Protein AF-A0A366E401-F1 (afdb_monomer_lite)

Radius of gyration: 17.07 Å; chains: 1; bounding box: 44×37×47 Å

pLDDT: mean 92.52, std 5.47, range [57.66, 98.0]

Foldseek 3Di:
DFWKKKWKDLQFFIDIDIHAAPDKDKFKEECDPPGPHHDVPAPDMWIWIDNRDWIATVNHTADAKDWDQGPVRTIMMMGIGTPPDDDDDDCPVPQKFWEACDPVGRHHDNPFFWIWMFGDDPFFTKIATPTAWKDKQRGTDDGIDTDGPPIDMDTHD

Organism: NCBI:txid200904

InterPro domains:
  IPR022206 Firmicutes EssC, N-terminal [PF12538] (7-110)

Sequence (157 aa):
MTNKTIIVTDGEHLHKTELPAESIKNFTIGSRLKDHITFPTLEQSFSVAWDGSDCYIENELLKKELHISLSDGKEIIFYLCDSDISYVLDTANKSSVIISPYHYDDIEIEKIDAVVFLLRESNGFSLEVHNGKVFLNASSIKKSGFVKEGDQLFLMG

Secondary structure (DSSP, 8-state):
---EEEEEE-SSBEEEEEE-TTS-EEEEEESSTTSSEE-TT-SS-EEEEE-SS-EEETTEEESSEEEEE-TTS-EEEEEEEESS-------TT-SEEEEES-TTSSEE-TT---EEEEEEETTEEEEEEEES-EEETTEEESSEEEE-TT--EEE--

Structure (mmCIF, N/CA/C/O backbone):
data_AF-A0A366E401-F1
#
_entry.id   AF-A0A366E401-F1
#
loop_
_atom_site.group_PDB
_atom_site.id
_atom_site.type_symbol
_atom_site.label_atom_id
_atom_site.label_alt_id
_atom_site.label_comp_id
_atom_site.label_asym_id
_atom_site.label_entity_id
_atom_site.label_seq_id
_atom_site.pdbx_PDB_ins_code
_atom_site.Cartn_x
_atom_site.Cartn_y
_atom_site.Cartn_z
_atom_site.occupancy
_atom_site.B_iso_or_equiv
_atom_site.auth_seq_id
_atom_site.auth_comp_id
_atom_site.auth_asym_id
_atom_site.auth_atom_id
_atom_site.pdbx_PDB_model_num
ATOM 1 N N . MET A 1 1 ? -8.983 -20.796 0.313 1.00 57.66 1 MET A N 1
ATOM 2 C CA . MET A 1 1 ? -9.399 -19.479 0.827 1.00 57.66 1 MET A CA 1
ATOM 3 C C . MET A 1 1 ? -8.154 -18.787 1.315 1.00 57.66 1 MET A C 1
ATOM 5 O O . MET A 1 1 ? -7.285 -19.459 1.863 1.00 57.66 1 MET A O 1
ATOM 9 N N . THR A 1 2 ? -8.034 -17.501 1.032 1.00 66.69 2 THR A N 1
ATOM 10 C CA . THR A 1 2 ? -6.746 -16.812 1.075 1.00 66.69 2 THR A CA 1
ATOM 11 C C . THR A 1 2 ? -6.799 -15.717 2.115 1.00 66.69 2 THR A C 1
ATOM 13 O O . THR A 1 2 ? -7.816 -15.041 2.264 1.00 66.69 2 THR A O 1
ATOM 16 N N . ASN A 1 3 ? -5.703 -15.563 2.852 1.00 85.56 3 ASN A N 1
ATOM 17 C CA . ASN A 1 3 ? -5.522 -14.434 3.749 1.00 85.56 3 ASN A CA 1
ATOM 18 C C . ASN A 1 3 ? -5.718 -13.136 2.961 1.00 85.56 3 ASN A C 1
ATOM 20 O O . ASN A 1 3 ? -5.214 -13.000 1.842 1.00 85.56 3 ASN A O 1
ATOM 24 N N . LYS A 1 4 ? -6.435 -12.184 3.550 1.00 91.44 4 LYS A N 1
ATOM 25 C CA . LYS A 1 4 ? -6.513 -10.817 3.034 1.00 91.44 4 LYS A CA 1
ATOM 26 C C . LYS A 1 4 ? -5.508 -9.951 3.779 1.00 91.44 4 LYS A C 1
ATOM 28 O O . LYS A 1 4 ? -5.038 -10.310 4.855 1.00 91.44 4 LYS A O 1
ATOM 33 N N . THR A 1 5 ? -5.177 -8.796 3.230 1.00 93.25 5 THR A N 1
ATOM 34 C CA . THR A 1 5 ? -4.406 -7.774 3.943 1.00 93.25 5 THR A CA 1
ATOM 35 C C . THR A 1 5 ? -5.266 -6.537 4.076 1.00 93.25 5 THR A C 1
ATOM 37 O O . THR A 1 5 ? -5.830 -6.077 3.088 1.00 93.25 5 THR A O 1
ATOM 40 N N . ILE A 1 6 ? -5.350 -5.983 5.282 1.00 94.75 6 ILE A N 1
ATOM 41 C CA . ILE A 1 6 ? -5.874 -4.633 5.460 1.00 94.75 6 ILE A CA 1
ATOM 42 C C . ILE A 1 6 ? -4.714 -3.652 5.503 1.00 94.75 6 ILE A C 1
ATOM 44 O O . ILE A 1 6 ? -3.730 -3.854 6.222 1.00 94.75 6 ILE A O 1
ATOM 48 N N . ILE A 1 7 ? -4.842 -2.600 4.708 1.00 95.00 7 ILE A N 1
ATOM 49 C CA . ILE A 1 7 ? -3.934 -1.464 4.668 1.00 95.00 7 ILE A CA 1
ATOM 50 C C . ILE A 1 7 ? -4.703 -0.253 5.182 1.00 95.00 7 ILE A C 1
ATOM 52 O O . ILE A 1 7 ? -5.856 -0.048 4.818 1.00 95.00 7 ILE A O 1
ATOM 56 N N . VAL A 1 8 ? -4.074 0.547 6.033 1.00 95.62 8 VAL A N 1
ATOM 57 C CA . VAL A 1 8 ? -4.643 1.790 6.553 1.00 95.62 8 VAL A CA 1
ATOM 58 C C . VAL A 1 8 ? -3.628 2.915 6.408 1.00 95.62 8 VAL A C 1
ATOM 60 O O . VAL A 1 8 ? -2.442 2.718 6.676 1.00 95.62 8 VAL A O 1
ATOM 63 N N . THR A 1 9 ? -4.076 4.090 5.978 1.00 94.19 9 THR A N 1
ATOM 64 C CA . THR A 1 9 ? -3.221 5.271 5.825 1.00 94.19 9 THR A CA 1
ATOM 65 C C . THR A 1 9 ? -3.934 6.548 6.253 1.00 94.19 9 THR A C 1
ATOM 67 O O . THR A 1 9 ? -5.106 6.742 5.945 1.00 94.19 9 THR A O 1
ATOM 70 N N . ASP A 1 10 ? -3.208 7.431 6.942 1.00 91.81 10 ASP A N 1
ATOM 71 C CA . ASP A 1 10 ? -3.604 8.821 7.237 1.00 91.81 10 ASP A CA 1
ATOM 72 C C . ASP A 1 10 ? -3.112 9.803 6.153 1.00 91.81 10 ASP A C 1
ATOM 74 O O . ASP A 1 10 ? -3.197 11.025 6.281 1.00 91.81 10 ASP A O 1
ATOM 78 N N . GLY A 1 11 ? -2.520 9.257 5.091 1.00 88.94 11 GLY A N 1
ATOM 79 C CA . GLY A 1 11 ? -1.923 9.992 4.001 1.00 88.94 11 GLY A CA 1
ATOM 80 C C . GLY A 1 11 ? -0.452 10.388 4.173 1.00 88.94 11 GLY A C 1
ATOM 81 O O . GLY A 1 11 ? 0.151 10.825 3.196 1.00 88.94 11 GLY A O 1
ATOM 82 N N . GLU A 1 12 ? 0.162 10.220 5.331 1.00 88.44 12 GLU A N 1
ATOM 83 C CA . GLU A 1 12 ? 1.612 10.414 5.503 1.00 88.44 12 GLU A CA 1
ATOM 84 C C . GLU A 1 12 ? 2.292 9.098 5.902 1.00 88.44 12 GLU A C 1
ATOM 86 O O . GLU A 1 12 ? 3.399 8.792 5.451 1.00 88.44 12 GLU A O 1
ATOM 91 N N . HIS A 1 13 ? 1.573 8.266 6.649 1.00 90.88 13 HIS A N 1
ATOM 92 C CA . HIS A 1 13 ? 1.981 6.953 7.112 1.00 90.88 13 HIS A CA 1
ATOM 93 C C . HIS A 1 13 ? 1.025 5.891 6.590 1.00 90.88 13 HIS A C 1
ATOM 95 O O . HIS A 1 13 ? -0.164 6.133 6.361 1.00 90.88 13 HIS A O 1
ATOM 101 N N . LEU A 1 14 ? 1.551 4.688 6.424 1.00 94.12 14 LEU A N 1
ATOM 102 C CA . LEU A 1 14 ? 0.788 3.513 6.053 1.00 94.12 14 LEU A CA 1
ATOM 103 C C . LEU A 1 14 ? 1.089 2.405 7.058 1.00 94.12 14 LEU A C 1
ATOM 105 O O . LEU A 1 14 ? 2.220 2.225 7.500 1.00 94.12 14 LEU A O 1
ATOM 109 N N . HIS A 1 15 ? 0.072 1.639 7.418 1.00 94.75 15 HIS A N 1
ATOM 110 C CA . HIS A 1 15 ? 0.228 0.400 8.161 1.00 94.75 15 HIS A CA 1
ATOM 111 C C . HIS A 1 15 ? -0.496 -0.711 7.423 1.00 94.75 15 HIS A C 1
ATOM 113 O O . HIS A 1 15 ? -1.503 -0.479 6.757 1.00 94.75 15 HIS A O 1
ATOM 119 N N . LYS A 1 16 ? 0.009 -1.934 7.563 1.00 93.25 16 LYS A N 1
ATOM 120 C CA . LYS A 1 16 ? -0.654 -3.122 7.041 1.00 93.25 16 LYS A CA 1
ATOM 121 C C . LYS A 1 16 ? -0.691 -4.227 8.077 1.00 93.25 16 LYS A C 1
ATOM 123 O O . LYS A 1 16 ? 0.222 -4.355 8.893 1.00 93.25 16 LYS A O 1
ATOM 128 N N . THR A 1 17 ? -1.728 -5.048 8.024 1.00 92.81 17 THR A N 1
ATOM 129 C CA . THR A 1 17 ? -1.802 -6.271 8.816 1.00 92.81 17 THR A CA 1
ATOM 130 C C . THR A 1 17 ? -2.567 -7.350 8.064 1.00 92.81 17 THR A C 1
ATOM 132 O O . THR A 1 17 ? -3.497 -7.067 7.311 1.00 92.81 17 THR A O 1
ATOM 135 N N . GLU A 1 18 ? -2.162 -8.599 8.261 1.00 92.62 18 GLU A N 1
ATOM 136 C CA . GLU A 1 18 ? -2.825 -9.746 7.648 1.00 92.62 18 GLU A CA 1
ATOM 137 C C . GLU A 1 18 ? -4.138 -10.061 8.368 1.00 92.62 18 GLU A C 1
ATOM 139 O O . GLU A 1 18 ? -4.228 -10.005 9.600 1.00 92.62 18 GLU A O 1
ATOM 144 N N . LEU A 1 19 ? -5.151 -10.411 7.590 1.00 93.06 19 LEU A N 1
ATOM 145 C CA . LEU A 1 19 ? -6.444 -10.905 8.027 1.00 93.06 19 LEU A CA 1
ATOM 146 C C . LEU A 1 19 ? -6.514 -12.396 7.672 1.00 93.06 19 LEU A C 1
ATOM 148 O O . LEU A 1 19 ? -6.649 -12.746 6.495 1.00 93.06 19 LEU A O 1
ATOM 152 N N . PRO A 1 20 ? -6.344 -13.280 8.666 1.00 90.62 20 PRO A N 1
ATOM 153 C CA . PRO A 1 20 ? -6.296 -14.713 8.425 1.00 90.62 20 PRO A CA 1
ATOM 154 C C . PRO A 1 20 ? -7.668 -15.233 7.991 1.00 90.62 20 PRO A C 1
ATOM 156 O O . PRO A 1 20 ? -8.679 -14.938 8.628 1.00 90.62 20 PRO A O 1
ATOM 159 N N . ALA A 1 21 ? -7.713 -16.029 6.923 1.00 88.50 21 ALA A N 1
ATOM 160 C CA . ALA A 1 21 ? -8.958 -16.670 6.504 1.00 88.50 21 ALA A CA 1
ATOM 161 C C . ALA A 1 21 ? -9.511 -17.573 7.624 1.00 88.50 21 ALA A C 1
ATOM 163 O O . ALA A 1 21 ? -8.744 -18.150 8.398 1.00 88.50 21 ALA A O 1
ATOM 164 N N . GLU A 1 22 ? -10.840 -17.682 7.713 1.00 86.81 22 GLU A N 1
ATOM 165 C CA . GLU A 1 22 ? -11.541 -18.616 8.618 1.00 86.81 22 GLU A CA 1
ATOM 166 C C . GLU A 1 22 ? -11.257 -18.420 10.120 1.00 86.81 22 GLU A C 1
ATOM 168 O O . GLU A 1 22 ? -11.582 -19.276 10.943 1.00 86.81 22 GLU A O 1
ATOM 173 N N . SER A 1 23 ? -10.671 -17.288 10.512 1.00 90.62 23 SER A N 1
ATOM 174 C CA . SER A 1 23 ? -10.460 -16.961 11.918 1.00 90.62 23 SER A CA 1
ATOM 175 C C . SER A 1 23 ? -10.817 -15.518 12.215 1.00 90.62 23 SER A C 1
ATOM 177 O O . SER A 1 23 ? -10.590 -14.610 11.419 1.00 90.62 23 SER A O 1
ATOM 179 N N . ILE A 1 24 ? -11.396 -15.324 13.396 1.00 94.69 24 ILE A N 1
ATOM 180 C CA . ILE A 1 24 ? -11.828 -14.014 13.860 1.00 94.69 24 ILE A CA 1
ATOM 181 C C . ILE A 1 24 ? -10.600 -13.223 14.302 1.00 94.69 24 ILE A C 1
ATOM 183 O O . ILE A 1 24 ? -9.767 -13.720 15.066 1.00 94.69 24 ILE A O 1
ATOM 187 N N . LYS A 1 25 ? -10.518 -11.964 13.875 1.00 95.00 25 LYS A N 1
ATOM 188 C CA . LYS A 1 25 ? -9.491 -11.027 14.325 1.00 95.00 25 LYS A CA 1
ATOM 189 C C . LYS A 1 25 ? -10.121 -9.670 14.601 1.00 95.00 25 LYS A C 1
ATOM 191 O O . LYS A 1 25 ? -10.596 -9.001 13.695 1.00 95.00 25 LYS A O 1
ATOM 196 N N . ASN A 1 26 ? -10.055 -9.239 15.855 1.00 96.00 26 ASN A N 1
ATOM 197 C CA . ASN A 1 26 ? -10.499 -7.911 16.260 1.00 96.00 26 ASN A CA 1
ATOM 198 C C . ASN A 1 26 ? -9.297 -7.108 16.729 1.00 96.00 26 ASN A C 1
ATOM 200 O O . ASN A 1 26 ? -8.454 -7.629 17.463 1.00 96.00 26 ASN A O 1
ATOM 204 N N . PHE A 1 27 ? -9.207 -5.855 16.311 1.00 96.19 27 PHE A N 1
ATOM 205 C CA . PHE A 1 27 ? -8.109 -4.984 16.698 1.00 96.19 27 PHE A CA 1
ATOM 206 C C . PHE A 1 27 ? -8.522 -3.516 16.654 1.00 96.19 27 PHE A C 1
ATOM 208 O O . PHE A 1 27 ? -9.581 -3.160 16.145 1.00 96.19 27 PHE A O 1
ATOM 215 N N . THR A 1 28 ? -7.679 -2.665 17.231 1.00 96.94 28 THR A N 1
ATOM 216 C CA . THR A 1 28 ? -7.924 -1.225 17.327 1.00 96.94 28 THR A CA 1
ATOM 217 C C . THR A 1 28 ? -6.847 -0.439 16.605 1.00 96.94 28 THR A C 1
ATOM 219 O O . THR A 1 28 ? -5.670 -0.813 16.616 1.00 96.94 28 THR A O 1
ATOM 222 N N . ILE A 1 29 ? -7.264 0.666 16.000 1.00 96.12 29 ILE A N 1
ATOM 223 C CA . ILE A 1 29 ? -6.400 1.647 15.355 1.00 96.12 29 ILE A CA 1
ATOM 224 C C . ILE A 1 29 ? -6.621 2.968 16.082 1.00 96.12 29 ILE A C 1
ATOM 226 O O . ILE A 1 29 ? -7.759 3.403 16.223 1.00 96.12 29 ILE A O 1
ATOM 230 N N . GLY A 1 30 ? -5.567 3.596 16.587 1.00 95.00 30 GLY A N 1
ATOM 231 C CA . GLY A 1 30 ? -5.703 4.790 17.422 1.00 95.00 30 GLY A CA 1
ATOM 232 C C . GLY A 1 30 ? -4.372 5.483 17.671 1.00 95.00 30 GLY A C 1
ATOM 233 O O . GLY A 1 30 ? -3.356 5.119 17.091 1.00 95.00 30 GLY A O 1
ATOM 234 N N . SER A 1 31 ? -4.358 6.484 18.546 1.00 93.62 31 SER A N 1
ATOM 235 C CA . SER A 1 31 ? -3.131 7.195 18.938 1.00 93.62 31 SER A CA 1
ATOM 236 C C . SER A 1 31 ? -2.437 6.615 20.165 1.00 93.62 31 SER A C 1
ATOM 238 O O . SER A 1 31 ? -1.358 7.078 20.542 1.00 93.62 31 SER A O 1
ATOM 240 N N . ARG A 1 32 ? -3.017 5.606 20.826 1.00 93.00 32 ARG A N 1
ATOM 241 C CA . ARG A 1 32 ? -2.458 5.062 22.066 1.00 93.00 32 ARG A CA 1
ATOM 242 C C . ARG A 1 32 ? -1.530 3.899 21.748 1.00 93.00 32 ARG A C 1
ATOM 244 O O . ARG A 1 32 ? -1.827 3.059 20.913 1.00 93.00 32 ARG A O 1
ATOM 251 N N . LEU A 1 33 ? -0.456 3.768 22.524 1.00 88.06 33 LEU A N 1
ATOM 252 C CA . LEU A 1 33 ? 0.481 2.637 22.408 1.00 88.06 33 LEU A CA 1
ATOM 253 C C . LEU A 1 33 ? -0.153 1.266 22.698 1.00 88.06 33 LEU A C 1
ATOM 255 O O . LEU A 1 33 ? 0.439 0.241 22.386 1.00 88.06 33 LEU A O 1
ATOM 259 N N . LYS A 1 34 ? -1.328 1.240 23.340 1.00 92.06 34 LYS A N 1
ATOM 260 C CA . LYS A 1 34 ? -2.094 0.005 23.559 1.00 92.06 34 LYS A CA 1
ATOM 261 C C . LYS A 1 34 ? -2.926 -0.410 22.344 1.00 92.06 34 LYS A C 1
ATOM 263 O O . LYS A 1 34 ? -3.495 -1.497 22.363 1.00 92.06 34 LYS A O 1
ATOM 268 N N . ASP A 1 35 ? -3.079 0.481 21.366 1.00 93.12 35 ASP A N 1
ATOM 269 C CA . ASP A 1 35 ? -3.764 0.160 20.123 1.00 93.12 35 ASP A CA 1
ATOM 270 C C . ASP A 1 35 ? -2.868 -0.736 19.272 1.00 93.12 35 ASP A C 1
ATOM 272 O O . ASP A 1 35 ? -1.643 -0.665 19.343 1.00 93.12 35 ASP A O 1
ATOM 276 N N . HIS A 1 36 ? -3.484 -1.611 18.484 1.00 95.44 36 HIS A N 1
ATOM 277 C CA . HIS A 1 36 ? -2.744 -2.600 17.701 1.00 95.44 36 HIS A CA 1
ATOM 278 C C . HIS A 1 36 ? -2.008 -1.949 16.527 1.00 95.44 36 HIS A C 1
ATOM 280 O O . HIS A 1 36 ? -0.931 -2.396 16.138 1.00 95.44 36 HIS A O 1
ATOM 286 N N . ILE A 1 37 ? -2.599 -0.893 15.968 1.00 94.12 37 ILE A N 1
ATOM 287 C CA . ILE A 1 37 ? -1.973 -0.007 14.992 1.00 94.12 37 ILE A CA 1
ATOM 288 C C . ILE A 1 37 ? -2.035 1.404 15.564 1.00 94.12 37 ILE A C 1
ATOM 290 O O . ILE A 1 37 ? -3.108 1.887 15.935 1.00 94.12 37 ILE A O 1
ATOM 294 N N . THR A 1 38 ? -0.882 2.063 15.631 1.00 93.75 38 THR A N 1
ATOM 295 C CA . THR A 1 38 ? -0.764 3.376 16.260 1.00 93.75 38 THR A CA 1
ATOM 296 C C . THR A 1 38 ? -0.459 4.455 15.229 1.00 93.75 38 THR A C 1
ATOM 298 O O . THR A 1 38 ? 0.607 4.443 14.624 1.00 93.75 38 THR A O 1
ATOM 301 N N . PHE A 1 39 ? -1.354 5.434 15.114 1.00 91.56 39 PHE A N 1
ATOM 302 C CA . PHE A 1 39 ? -1.129 6.707 14.431 1.00 91.56 39 PHE A CA 1
ATOM 303 C C . PHE A 1 39 ? -1.084 7.818 15.490 1.00 91.56 39 PHE A C 1
ATOM 305 O O . PHE A 1 39 ? -2.136 8.215 15.992 1.00 91.56 39 PHE A O 1
ATOM 312 N N . PRO A 1 40 ? 0.098 8.335 15.873 1.00 88.56 40 PRO A N 1
ATOM 313 C CA . PRO A 1 40 ? 0.223 9.273 16.995 1.00 88.56 40 PRO A CA 1
ATOM 314 C C . PRO A 1 40 ? -0.620 10.547 16.860 1.00 88.56 40 PRO A C 1
ATOM 316 O O . PRO A 1 40 ? -1.018 11.134 17.862 1.00 88.56 40 PRO A O 1
ATOM 319 N N . THR A 1 41 ? -0.894 10.970 15.627 1.00 86.62 41 THR A N 1
ATOM 320 C CA . THR A 1 41 ? -1.668 12.172 15.295 1.00 86.62 41 THR A CA 1
ATOM 321 C C . THR A 1 41 ? -3.171 11.926 15.171 1.00 86.62 41 THR A C 1
ATOM 323 O O . THR A 1 41 ? -3.899 12.854 14.834 1.00 86.62 41 THR A O 1
ATOM 326 N N . LEU A 1 42 ? -3.645 10.700 15.404 1.00 89.62 42 LEU A N 1
ATOM 327 C CA . LEU A 1 42 ? -5.046 10.339 15.225 1.00 89.62 42 LEU A CA 1
ATOM 328 C C . LEU A 1 42 ? -5.872 10.669 16.480 1.00 89.62 42 LEU A C 1
ATOM 330 O O . LEU A 1 42 ? -5.658 10.109 17.558 1.00 89.62 42 LEU A O 1
ATOM 334 N N . GLU A 1 43 ? -6.831 11.585 16.340 1.00 86.69 43 GLU A N 1
ATOM 335 C CA . GLU A 1 43 ? -7.666 12.051 17.459 1.00 86.69 43 GLU A CA 1
ATOM 336 C C . GLU A 1 43 ? -8.737 11.034 17.881 1.00 86.69 43 GLU A C 1
ATOM 338 O O . GLU A 1 43 ? -9.121 10.979 19.051 1.00 86.69 43 GLU A O 1
ATOM 343 N N . GLN A 1 44 ? -9.193 10.206 16.940 1.00 89.56 44 GLN A N 1
ATOM 344 C CA . GLN A 1 44 ? -10.201 9.169 17.156 1.00 89.56 44 GLN A CA 1
ATOM 345 C C . GLN A 1 44 ? -9.596 7.762 17.097 1.00 89.56 44 GLN A C 1
ATOM 347 O O . GLN A 1 44 ? -8.489 7.555 16.610 1.00 89.56 44 GLN A O 1
ATOM 352 N N . SER A 1 45 ? -10.320 6.773 17.611 1.00 93.19 45 SER A N 1
ATOM 353 C CA . SER A 1 45 ? -9.940 5.365 17.487 1.00 93.19 45 SER A CA 1
ATOM 354 C C . SER A 1 45 ? -10.978 4.620 16.665 1.00 93.19 45 SER A C 1
ATOM 356 O O . SER A 1 45 ? -12.152 4.975 16.705 1.00 93.19 45 SER A O 1
ATOM 358 N N . PHE A 1 46 ? -10.530 3.581 15.970 1.00 95.88 46 PHE A N 1
ATOM 359 C CA . PHE A 1 46 ? -11.363 2.694 15.173 1.00 95.88 46 PHE A CA 1
ATOM 360 C C . PHE A 1 46 ? -11.252 1.266 15.687 1.00 95.88 46 PHE A C 1
ATOM 362 O O . PHE A 1 46 ? -10.147 0.746 15.871 1.00 95.88 46 PHE A O 1
ATOM 369 N N . SER A 1 47 ? -12.392 0.621 15.886 1.00 96.50 47 SER A N 1
ATOM 370 C CA . SER A 1 47 ? -12.509 -0.817 16.059 1.00 96.50 47 SER A CA 1
ATOM 371 C C . SER A 1 47 ? -12.637 -1.478 14.694 1.00 96.50 47 SER A C 1
ATOM 373 O O . SER A 1 47 ? -13.536 -1.156 13.914 1.00 96.50 47 SER A O 1
ATOM 375 N N . VAL A 1 48 ? -11.760 -2.443 14.440 1.00 97.31 48 VAL A N 1
ATOM 376 C CA . VAL A 1 48 ? -11.800 -3.296 13.256 1.00 97.31 48 VAL A CA 1
ATOM 377 C C . VAL A 1 48 ? -12.203 -4.698 13.675 1.00 97.31 48 VAL A C 1
ATOM 379 O O . VAL A 1 48 ? -11.586 -5.275 14.576 1.00 97.31 48 VAL A O 1
ATOM 382 N N . ALA A 1 49 ? -13.222 -5.240 13.017 1.00 97.44 49 ALA A N 1
ATOM 383 C CA . ALA A 1 49 ? -13.700 -6.597 13.223 1.00 97.44 49 ALA A CA 1
ATOM 384 C C . ALA A 1 49 ? -13.601 -7.397 11.926 1.00 97.44 49 ALA A C 1
ATOM 386 O O . ALA A 1 49 ? -14.190 -7.032 10.914 1.00 97.44 49 ALA A O 1
ATOM 387 N N . TRP A 1 50 ? -12.856 -8.493 11.967 1.00 96.31 50 TRP A N 1
ATOM 388 C CA . TRP A 1 50 ? -12.754 -9.466 10.889 1.00 96.31 50 TRP A CA 1
ATOM 389 C C . TRP A 1 50 ? -13.354 -10.784 11.363 1.00 96.31 50 TRP A C 1
ATOM 391 O O . TRP A 1 50 ? -12.920 -11.316 12.387 1.00 96.31 50 TRP A O 1
ATOM 401 N N . ASP A 1 51 ? -14.336 -11.310 10.636 1.00 94.62 51 ASP A N 1
ATOM 402 C CA . ASP A 1 51 ? -15.057 -12.533 11.018 1.00 94.62 51 ASP A CA 1
ATOM 403 C C . ASP A 1 51 ? -14.512 -13.817 10.365 1.00 94.62 51 ASP A C 1
ATOM 405 O O . ASP A 1 51 ? -15.021 -14.909 10.617 1.00 94.62 51 ASP A O 1
ATOM 409 N N . GLY A 1 52 ? -13.452 -13.700 9.561 1.00 91.94 52 GLY A N 1
ATOM 410 C CA . GLY A 1 52 ? -12.911 -14.784 8.740 1.00 91.94 52 GLY A CA 1
ATOM 411 C C . GLY A 1 52 ? -13.242 -14.656 7.250 1.00 91.94 52 GLY A C 1
ATOM 412 O O . GLY A 1 52 ? -12.631 -15.374 6.454 1.00 91.94 52 GLY A O 1
ATOM 413 N N . SER A 1 53 ? -14.155 -13.751 6.877 1.00 91.50 53 SER A N 1
ATOM 414 C CA . SER A 1 53 ? -14.582 -13.478 5.498 1.00 91.50 53 SER A CA 1
ATOM 415 C C . SER A 1 53 ? -14.762 -11.985 5.206 1.00 91.50 53 SER A C 1
ATOM 417 O O . SER A 1 53 ? -14.269 -11.497 4.185 1.00 91.50 53 SER A O 1
ATOM 419 N N . ASP A 1 54 ? -15.449 -11.268 6.092 1.00 94.31 54 ASP A N 1
ATOM 420 C CA . ASP A 1 54 ? -15.807 -9.862 5.953 1.00 94.31 54 ASP A CA 1
ATOM 421 C C . ASP A 1 54 ? -15.103 -9.003 7.011 1.00 94.31 54 ASP A C 1
ATOM 423 O O . ASP A 1 54 ? -14.877 -9.412 8.156 1.00 94.31 54 ASP A O 1
ATOM 427 N N . CYS A 1 55 ? -14.732 -7.786 6.606 1.00 95.88 55 CYS A N 1
ATOM 428 C CA . CYS A 1 55 ? -14.055 -6.811 7.453 1.00 95.88 55 CYS A CA 1
ATOM 429 C C . CYS A 1 55 ? -14.984 -5.631 7.736 1.00 95.88 55 CYS A C 1
ATOM 431 O O . CYS A 1 55 ? -15.547 -5.057 6.808 1.00 95.88 55 CYS A O 1
ATOM 433 N N . TYR A 1 56 ? -15.101 -5.234 8.998 1.00 97.25 56 TYR A N 1
ATOM 434 C CA . TYR A 1 56 ? -15.935 -4.123 9.439 1.00 97.25 56 TYR A CA 1
ATOM 435 C C . TYR A 1 56 ? -15.101 -3.085 10.189 1.00 97.25 56 TYR A C 1
ATOM 437 O O . TYR A 1 56 ? -14.327 -3.440 11.079 1.00 97.25 56 TYR A O 1
ATOM 445 N N . ILE A 1 57 ? -15.295 -1.806 9.872 1.00 96.88 57 ILE A N 1
ATOM 446 C CA . ILE A 1 57 ? -14.707 -0.653 10.564 1.00 96.88 57 ILE A CA 1
ATOM 447 C C . ILE A 1 57 ? -15.853 0.105 11.231 1.00 96.88 57 ILE A C 1
ATOM 449 O O . ILE A 1 57 ? -16.740 0.585 10.538 1.00 96.88 57 ILE A O 1
ATOM 453 N N . GLU A 1 58 ? -15.895 0.176 12.564 1.00 93.31 58 GLU A N 1
ATOM 454 C CA . GLU A 1 58 ? -17.008 0.829 13.292 1.00 93.31 58 GLU A CA 1
ATOM 455 C C . GLU A 1 58 ? -18.416 0.326 12.882 1.00 93.31 58 GLU A C 1
ATOM 457 O O . GLU A 1 58 ? -19.401 1.064 12.905 1.00 93.31 58 GLU A O 1
ATOM 462 N N . ASN A 1 59 ? -18.524 -0.968 12.553 1.00 90.81 59 ASN A N 1
ATOM 463 C CA . ASN A 1 59 ? -19.716 -1.651 12.015 1.00 90.81 59 ASN A CA 1
ATOM 464 C C . ASN A 1 59 ? -20.050 -1.363 10.539 1.00 90.81 59 ASN A C 1
ATOM 466 O O . ASN A 1 59 ? -21.043 -1.885 10.032 1.00 90.81 59 ASN A O 1
ATOM 470 N N . GLU A 1 60 ? -19.230 -0.595 9.826 1.00 95.56 60 GLU A N 1
ATOM 471 C CA . GLU A 1 60 ? -19.347 -0.412 8.381 1.00 95.56 60 GLU A CA 1
ATOM 472 C C . GLU A 1 60 ? -18.521 -1.461 7.628 1.00 95.56 60 GLU A C 1
ATOM 474 O O . GLU A 1 60 ? -17.351 -1.679 7.933 1.00 95.56 60 GLU A O 1
ATOM 479 N N . LEU A 1 61 ? -19.130 -2.122 6.639 1.00 95.94 61 LEU A N 1
ATOM 480 C CA . LEU A 1 61 ? -18.470 -3.154 5.838 1.00 95.94 61 LEU A CA 1
ATOM 481 C C . LEU A 1 61 ? -17.406 -2.542 4.912 1.00 95.94 61 LEU A C 1
ATOM 483 O O . LEU A 1 61 ? -17.731 -1.815 3.971 1.00 95.94 61 LEU A O 1
ATOM 487 N N . LEU A 1 62 ? -16.148 -2.932 5.105 1.00 95.94 62 LEU A N 1
ATOM 488 C CA . LEU A 1 62 ? -15.037 -2.632 4.209 1.00 95.94 62 LEU A CA 1
ATOM 489 C C . LEU A 1 62 ? -15.040 -3.618 3.033 1.00 95.94 62 LEU A C 1
ATOM 491 O O . LEU A 1 62 ? -14.639 -4.771 3.174 1.00 95.94 62 LEU A O 1
ATOM 495 N N . LYS A 1 63 ? -15.470 -3.151 1.855 1.00 91.12 63 LYS A N 1
ATOM 496 C CA . LYS A 1 63 ? -15.470 -3.960 0.623 1.00 91.12 63 LYS A CA 1
ATOM 497 C C . LYS A 1 63 ? -14.095 -3.997 -0.048 1.00 91.12 63 LYS A C 1
ATOM 499 O O . LYS A 1 63 ? -13.418 -5.014 -0.005 1.00 91.12 63 LYS A O 1
ATOM 504 N N . LYS A 1 64 ? -13.700 -2.891 -0.686 1.00 90.31 64 LYS A N 1
ATOM 505 C CA . LYS A 1 64 ? -12.369 -2.701 -1.298 1.00 90.31 64 LYS A CA 1
ATOM 506 C C . LYS A 1 64 ? -11.641 -1.565 -0.600 1.00 90.31 64 LYS A C 1
ATOM 508 O O . LYS A 1 64 ? -10.496 -1.727 -0.202 1.00 90.31 64 LYS A O 1
ATOM 513 N N . GLU A 1 65 ? -12.338 -0.452 -0.420 1.00 94.00 65 GLU A N 1
ATOM 514 C CA . GLU A 1 65 ? -11.839 0.720 0.280 1.00 94.00 65 GLU A CA 1
ATOM 515 C C . GLU A 1 65 ? -12.946 1.369 1.113 1.00 94.00 65 GLU A C 1
ATOM 517 O O . GLU A 1 65 ? -14.134 1.177 0.833 1.00 94.00 65 GLU A O 1
ATOM 522 N N . LEU A 1 66 ? -12.546 2.105 2.146 1.00 95.31 66 LEU A N 1
ATOM 523 C CA . LEU A 1 66 ? -13.420 2.934 2.965 1.00 95.31 66 LEU A CA 1
ATOM 524 C C . LEU A 1 66 ? -12.671 4.199 3.376 1.00 95.31 66 LEU A C 1
ATOM 526 O O . LEU A 1 66 ? -11.561 4.128 3.904 1.00 95.31 66 LEU A O 1
ATOM 530 N N . HIS 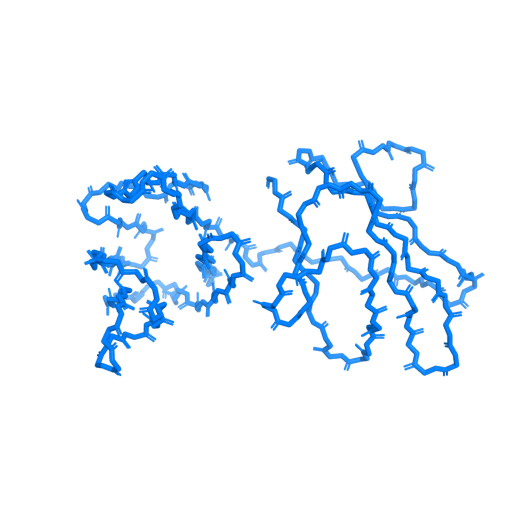A 1 67 ? -13.307 5.343 3.153 1.00 94.81 67 HIS A N 1
ATOM 531 C CA . HIS A 1 67 ? -12.789 6.663 3.481 1.00 94.81 67 HIS A CA 1
ATOM 532 C C . HIS A 1 67 ? -13.548 7.208 4.685 1.00 94.81 67 HIS A C 1
ATOM 534 O O . HIS A 1 67 ? -14.777 7.281 4.657 1.00 94.81 67 HIS A O 1
ATOM 540 N N . ILE A 1 68 ? -12.830 7.600 5.736 1.00 93.88 68 ILE A N 1
ATOM 541 C CA . ILE A 1 68 ? -13.436 8.195 6.927 1.00 93.88 68 ILE A CA 1
ATOM 542 C C . ILE A 1 68 ? -12.836 9.578 7.159 1.00 93.88 68 ILE A C 1
ATOM 544 O O . ILE A 1 68 ? -11.637 9.723 7.408 1.00 93.88 68 ILE A O 1
ATOM 548 N N . SER A 1 69 ? -13.690 10.600 7.112 1.00 93.12 69 SER A N 1
ATOM 549 C CA . SER A 1 69 ? -13.314 11.962 7.487 1.00 93.12 69 SER A CA 1
ATOM 550 C C . SER A 1 69 ? -13.095 12.062 8.995 1.00 93.12 69 SER A C 1
ATOM 552 O O . SER A 1 69 ? -13.917 11.605 9.792 1.00 93.12 69 SER A O 1
ATOM 554 N N . LEU A 1 70 ? -11.987 12.682 9.377 1.00 89.94 70 LEU A N 1
ATOM 555 C CA . LEU A 1 70 ? -11.590 12.918 10.758 1.00 89.94 70 LEU A CA 1
ATOM 556 C C . LEU A 1 70 ? -12.072 14.296 11.234 1.00 89.94 70 LEU A C 1
ATOM 558 O O . LEU A 1 70 ? -12.337 15.199 10.436 1.00 89.94 70 LEU A O 1
ATOM 562 N N . SER A 1 71 ? -12.153 14.477 12.554 1.00 87.06 71 SER A N 1
ATOM 563 C CA . SER A 1 71 ? -12.544 15.743 13.197 1.00 87.06 71 SER A CA 1
ATOM 564 C C . SER A 1 71 ? -11.659 16.933 12.822 1.00 87.06 71 SER A C 1
ATOM 566 O O . SER A 1 71 ? -12.136 18.067 12.790 1.00 87.06 71 SER A O 1
ATOM 568 N N . ASP A 1 72 ? -10.388 16.684 12.516 1.00 85.75 72 ASP A N 1
ATOM 569 C CA . ASP A 1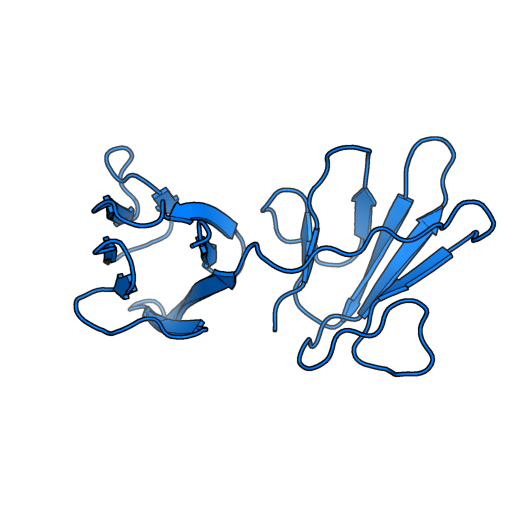 72 ? -9.400 17.695 12.132 1.00 85.75 72 ASP A CA 1
ATOM 570 C C . ASP A 1 72 ? -9.436 18.048 10.630 1.00 85.75 72 ASP A C 1
ATOM 572 O O . ASP A 1 72 ? -8.584 18.793 10.141 1.00 85.75 72 ASP A O 1
ATOM 576 N N . GLY A 1 73 ? -10.421 17.524 9.892 1.00 86.44 73 GLY A N 1
ATOM 577 C CA . GLY A 1 73 ? -10.593 17.737 8.456 1.00 86.44 73 GLY A CA 1
ATOM 578 C C . GLY A 1 73 ? -9.665 16.895 7.580 1.00 86.44 73 GLY A C 1
ATOM 579 O O . GLY A 1 73 ? -9.693 17.051 6.358 1.00 86.44 73 GLY A O 1
ATOM 580 N N . LYS A 1 74 ? -8.847 16.013 8.168 1.00 90.38 74 LYS A N 1
ATOM 581 C CA . LYS A 1 74 ? -8.094 15.003 7.420 1.00 90.38 74 LYS A CA 1
ATOM 582 C C . LYS A 1 74 ? -8.968 13.790 7.113 1.00 90.38 74 LYS A C 1
ATOM 584 O O . LYS A 1 74 ? -10.125 13.699 7.518 1.00 90.38 74 LYS A O 1
ATOM 589 N N . GLU A 1 75 ? -8.391 12.842 6.395 1.00 92.56 75 GLU A N 1
ATOM 590 C CA . GLU A 1 75 ? -9.029 11.584 6.043 1.00 92.56 75 GLU A CA 1
ATOM 591 C C . GLU A 1 75 ? -8.119 10.423 6.436 1.00 92.56 75 GLU A C 1
ATOM 593 O O . GLU A 1 75 ? -6.895 10.505 6.305 1.00 92.56 75 GLU A O 1
ATOM 598 N N . ILE A 1 76 ? -8.730 9.343 6.912 1.00 93.88 76 ILE A N 1
ATOM 599 C CA . ILE A 1 76 ? -8.089 8.038 7.018 1.00 93.88 76 ILE A CA 1
ATOM 600 C C . ILE A 1 76 ? -8.735 7.102 6.000 1.00 93.88 76 ILE A C 1
ATOM 602 O O . ILE A 1 76 ? -9.958 7.091 5.836 1.00 93.88 76 ILE A O 1
ATOM 606 N N . ILE A 1 77 ? -7.908 6.328 5.308 1.00 94.88 77 ILE A N 1
ATOM 607 C CA . ILE A 1 77 ? -8.356 5.435 4.243 1.00 94.88 77 ILE A CA 1
ATOM 608 C C . ILE A 1 77 ? -7.969 4.009 4.600 1.00 94.88 77 ILE A C 1
ATOM 610 O O . ILE A 1 77 ? -6.824 3.735 4.972 1.00 94.88 77 ILE A O 1
ATOM 614 N N . PHE A 1 78 ? -8.932 3.110 4.468 1.00 95.88 78 PHE A N 1
ATOM 615 C CA . PHE A 1 78 ? -8.781 1.677 4.651 1.00 95.88 78 PHE A CA 1
ATOM 616 C C . PHE A 1 78 ? -8.880 0.989 3.301 1.00 95.88 78 PHE A C 1
ATOM 618 O O . PHE A 1 78 ? -9.782 1.304 2.534 1.00 95.88 78 PHE A O 1
ATOM 625 N N . TYR A 1 79 ? -8.018 0.012 3.050 1.00 94.31 79 TYR A N 1
ATOM 626 C CA . TYR A 1 79 ? -8.066 -0.850 1.874 1.00 94.31 79 TYR A CA 1
ATOM 627 C C . TYR A 1 79 ? -8.063 -2.312 2.297 1.00 94.31 79 TYR A C 1
ATOM 629 O O . TYR A 1 79 ? -7.337 -2.697 3.216 1.00 94.31 79 TYR A O 1
ATOM 637 N N . LEU A 1 80 ? -8.837 -3.132 1.594 1.00 93.62 80 LEU A N 1
ATOM 638 C CA . LEU A 1 80 ? -8.835 -4.581 1.713 1.00 93.62 80 LEU A CA 1
ATOM 639 C C . LEU A 1 80 ? -8.238 -5.178 0.437 1.00 93.62 80 LEU A C 1
ATOM 641 O O . LEU A 1 80 ? -8.812 -5.068 -0.645 1.00 93.62 80 LEU A O 1
ATOM 645 N N . CYS A 1 81 ? -7.068 -5.794 0.569 1.00 89.94 81 CYS A N 1
ATOM 646 C CA . CYS A 1 81 ? -6.315 -6.369 -0.537 1.00 89.94 81 CYS A CA 1
ATOM 647 C C . CYS A 1 81 ? -6.393 -7.896 -0.509 1.00 89.94 81 CYS A C 1
ATOM 649 O O . CYS A 1 81 ? -6.142 -8.523 0.525 1.00 89.94 81 CYS A O 1
ATOM 651 N N . ASP A 1 82 ? -6.674 -8.486 -1.668 1.00 83.00 82 ASP A N 1
ATOM 652 C CA . ASP A 1 82 ? -6.584 -9.926 -1.881 1.00 83.00 82 ASP A CA 1
ATOM 653 C C . ASP A 1 82 ? -5.143 -10.328 -2.191 1.00 83.00 82 ASP A C 1
ATOM 655 O O . ASP A 1 82 ? -4.476 -9.710 -3.019 1.00 83.00 82 ASP A O 1
ATOM 659 N N . SER A 1 83 ? -4.663 -11.386 -1.539 1.00 73.38 83 SER A N 1
ATOM 660 C CA . SER A 1 83 ? -3.284 -11.873 -1.707 1.00 73.38 83 SER A CA 1
ATOM 661 C C . SER A 1 83 ? -3.124 -12.846 -2.885 1.00 73.38 83 SER A C 1
ATOM 663 O O . SER A 1 83 ? -2.071 -13.457 -3.038 1.00 73.38 83 SER A O 1
ATOM 665 N N . ASP A 1 84 ? -4.173 -13.042 -3.687 1.00 73.62 84 ASP A N 1
ATOM 666 C CA . ASP A 1 84 ? -4.276 -14.168 -4.625 1.00 73.62 84 ASP A CA 1
ATOM 667 C C . ASP A 1 84 ? -3.532 -13.976 -5.945 1.00 73.62 84 ASP A C 1
ATOM 669 O O . ASP A 1 84 ? -3.252 -14.950 -6.646 1.00 73.62 84 ASP A O 1
ATOM 673 N N . ILE A 1 85 ? -3.203 -12.734 -6.302 1.00 80.06 85 ILE A N 1
ATOM 674 C CA . ILE A 1 85 ? -2.595 -12.421 -7.592 1.00 80.06 85 ILE A CA 1
ATOM 675 C C . ILE A 1 85 ? -1.211 -11.830 -7.356 1.00 80.06 85 ILE A C 1
ATOM 677 O O . ILE A 1 85 ? -1.061 -10.757 -6.779 1.00 80.06 85 ILE A O 1
ATOM 681 N N . SER A 1 86 ? -0.194 -12.534 -7.844 1.00 86.44 86 SER A N 1
ATOM 682 C CA . SER A 1 86 ? 1.175 -12.033 -7.902 1.00 86.44 86 SER A CA 1
ATOM 683 C C . SER A 1 86 ? 1.749 -12.265 -9.292 1.00 86.44 86 SER A C 1
ATOM 685 O O . SER A 1 86 ? 1.509 -13.300 -9.917 1.00 86.44 86 SER A O 1
ATOM 687 N N . TYR A 1 87 ? 2.510 -11.286 -9.769 1.00 90.12 87 TYR A N 1
ATOM 688 C CA . TYR A 1 87 ? 3.236 -11.364 -11.027 1.00 90.12 87 TYR A CA 1
ATOM 689 C C . TYR A 1 87 ? 4.723 -11.213 -10.739 1.00 90.12 87 TYR A C 1
ATOM 691 O O . TYR A 1 87 ? 5.135 -10.319 -10.000 1.00 90.12 87 TYR A O 1
ATOM 699 N N . VAL A 1 88 ? 5.527 -12.089 -11.334 1.00 93.06 88 VAL A N 1
ATOM 700 C CA . VAL A 1 88 ? 6.986 -11.989 -11.308 1.00 93.06 88 VAL A CA 1
ATOM 701 C C . VAL A 1 88 ? 7.432 -11.595 -12.705 1.00 93.06 88 VAL A C 1
ATOM 703 O O . VAL A 1 88 ? 7.160 -12.307 -13.670 1.00 93.06 88 VAL A O 1
ATOM 706 N N . LEU A 1 89 ? 8.085 -10.442 -12.806 1.00 93.25 89 LEU A N 1
ATOM 707 C CA . LEU A 1 89 ? 8.508 -9.855 -14.072 1.00 93.25 89 LEU A CA 1
ATOM 708 C C . LEU A 1 89 ? 10.033 -9.885 -14.166 1.00 93.25 89 LEU A C 1
ATOM 710 O O . LEU A 1 89 ? 10.726 -9.461 -13.239 1.00 93.25 89 LEU A O 1
ATOM 714 N N . ASP A 1 90 ? 10.558 -10.362 -15.294 1.00 93.56 90 ASP A N 1
ATOM 715 C CA . ASP A 1 90 ? 11.986 -10.264 -15.589 1.00 93.56 90 ASP A CA 1
ATOM 716 C C . ASP A 1 90 ? 12.311 -8.856 -16.099 1.00 93.56 90 ASP A C 1
ATOM 718 O O . ASP A 1 90 ? 11.800 -8.405 -17.123 1.00 93.56 90 ASP A O 1
ATOM 722 N N . THR A 1 91 ? 13.173 -8.159 -15.362 1.00 92.50 91 THR A N 1
ATOM 723 C CA . THR A 1 91 ? 13.621 -6.801 -15.686 1.00 92.50 91 THR A CA 1
ATOM 724 C C . THR A 1 91 ? 15.113 -6.746 -16.011 1.00 92.50 91 THR A C 1
ATOM 726 O O . THR A 1 91 ? 15.653 -5.651 -16.170 1.00 92.50 91 THR A O 1
ATOM 729 N N . ALA A 1 92 ? 15.815 -7.883 -16.102 1.00 90.94 92 ALA A N 1
ATOM 730 C CA . ALA A 1 92 ? 17.279 -7.942 -16.137 1.00 90.94 92 ALA A CA 1
ATOM 731 C C . ALA A 1 92 ? 17.913 -7.119 -17.272 1.00 90.94 92 ALA A C 1
ATOM 733 O O . ALA A 1 92 ? 18.986 -6.546 -17.092 1.00 90.94 92 ALA A O 1
ATOM 734 N N . ASN A 1 93 ? 17.243 -7.014 -18.423 1.00 92.81 93 ASN A N 1
ATOM 735 C CA . ASN A 1 93 ? 17.707 -6.248 -19.585 1.00 92.81 93 ASN A CA 1
ATOM 736 C C . ASN A 1 93 ? 17.174 -4.802 -19.649 1.00 92.81 93 ASN A C 1
ATOM 738 O O . ASN A 1 93 ? 17.471 -4.084 -20.603 1.00 92.81 93 ASN A O 1
ATOM 742 N N . LYS A 1 94 ? 16.389 -4.366 -18.659 1.00 94.81 94 LYS A N 1
ATOM 743 C CA . LYS A 1 94 ? 15.806 -3.024 -18.585 1.00 94.81 94 LYS A CA 1
ATOM 744 C C . LYS A 1 94 ? 16.665 -2.124 -17.701 1.00 94.81 94 LYS A C 1
ATOM 746 O O . LYS A 1 94 ? 16.934 -2.453 -16.544 1.00 94.81 94 LYS A O 1
ATOM 751 N N . SER A 1 95 ? 17.067 -0.969 -18.228 1.00 96.12 95 SER A N 1
ATOM 752 C CA . SER A 1 95 ? 17.712 0.099 -17.449 1.00 96.12 95 SER A CA 1
ATOM 753 C C . SER A 1 95 ? 16.714 0.908 -16.622 1.00 96.12 95 SER A C 1
ATOM 755 O O . SER A 1 95 ? 17.107 1.567 -15.667 1.00 96.12 95 SER A O 1
ATOM 757 N N . SER A 1 96 ? 15.433 0.867 -16.984 1.00 96.94 96 SER A N 1
ATOM 758 C CA . SER A 1 96 ? 14.350 1.516 -16.257 1.00 96.94 96 SER A CA 1
ATOM 759 C C . SER A 1 96 ? 13.052 0.727 -16.388 1.00 96.94 96 SER A C 1
ATOM 761 O O . SER A 1 96 ? 12.868 0.020 -17.378 1.00 96.94 96 SER A O 1
ATOM 763 N N . VAL A 1 97 ? 12.162 0.874 -15.411 1.00 97.31 97 VAL A N 1
ATOM 764 C CA . VAL A 1 97 ? 10.791 0.350 -15.436 1.00 97.31 97 VAL A CA 1
ATOM 765 C C . VAL A 1 97 ? 9.837 1.482 -15.078 1.00 97.31 97 VAL A C 1
ATOM 767 O O . VAL A 1 97 ? 10.014 2.119 -14.037 1.00 97.31 97 VAL A O 1
ATOM 770 N N . ILE A 1 98 ? 8.846 1.734 -15.926 1.00 97.56 98 ILE A N 1
ATOM 771 C CA . ILE A 1 98 ? 7.788 2.719 -15.681 1.00 97.56 98 ILE A CA 1
ATOM 772 C C . ILE A 1 98 ? 6.520 1.987 -15.238 1.00 97.56 98 ILE A C 1
ATOM 774 O O . ILE A 1 98 ? 6.101 1.026 -15.882 1.00 97.56 98 ILE A O 1
ATOM 778 N N . ILE A 1 99 ? 5.923 2.437 -14.133 1.00 97.06 99 ILE A N 1
ATOM 779 C CA . ILE A 1 99 ? 4.661 1.905 -13.605 1.00 97.06 99 ILE A CA 1
ATOM 780 C C . ILE A 1 99 ? 3.639 3.035 -13.571 1.00 97.06 99 ILE A C 1
ATOM 782 O O . ILE A 1 99 ? 3.899 4.086 -12.973 1.00 97.06 99 ILE A O 1
ATOM 786 N N . SER A 1 100 ? 2.499 2.836 -14.228 1.00 96.44 100 SER A N 1
ATOM 787 C CA . SER A 1 100 ? 1.491 3.883 -14.410 1.00 96.44 100 SER A CA 1
ATOM 788 C C . SER A 1 100 ? 0.125 3.304 -14.833 1.00 96.44 100 SER A C 1
ATOM 790 O O . SER A 1 100 ? 0.022 2.101 -15.084 1.00 96.44 100 SER A O 1
ATOM 792 N N . PRO A 1 101 ? -0.931 4.134 -14.959 1.00 94.81 101 PRO A N 1
ATOM 793 C CA . PRO A 1 101 ? -2.205 3.718 -15.549 1.00 94.81 101 PRO A CA 1
ATOM 794 C C . PRO A 1 101 ? -2.219 3.729 -17.090 1.00 94.81 101 PRO A C 1
ATOM 796 O O . PRO A 1 101 ? -3.288 3.627 -17.689 1.00 94.81 101 PRO A O 1
ATOM 799 N N . TYR A 1 102 ? -1.076 3.920 -17.756 1.00 95.00 102 TYR A N 1
ATOM 800 C CA . TYR A 1 102 ? -1.003 4.050 -19.210 1.00 95.00 102 TYR A CA 1
ATOM 801 C C . TYR A 1 102 ? -0.508 2.762 -19.881 1.00 95.00 102 TYR A C 1
ATOM 803 O O . TYR A 1 102 ? 0.604 2.307 -19.635 1.00 95.00 102 TYR A O 1
ATOM 811 N N . HIS A 1 103 ? -1.292 2.247 -20.831 1.00 92.62 103 HIS A N 1
ATOM 812 C CA . HIS A 1 103 ? -1.024 1.016 -21.597 1.00 92.62 103 HIS A CA 1
ATOM 813 C C . HIS A 1 103 ? 0.309 0.945 -22.365 1.00 92.62 103 HIS A C 1
ATOM 815 O O . HIS A 1 103 ? 0.667 -0.111 -22.886 1.00 92.62 103 HIS A O 1
ATOM 821 N N . TYR A 1 104 ? 1.006 2.069 -22.537 1.00 91.25 104 TYR A N 1
ATOM 822 C CA . TYR A 1 104 ? 2.289 2.120 -23.240 1.00 91.25 104 TYR A CA 1
ATOM 823 C C . TYR A 1 104 ? 3.499 2.010 -22.301 1.00 91.25 104 TYR A C 1
ATOM 825 O O . TYR A 1 104 ? 4.623 1.909 -22.798 1.00 91.25 104 TYR A O 1
ATOM 833 N N . ASP A 1 105 ? 3.290 2.053 -20.983 1.00 94.69 105 ASP A N 1
ATOM 834 C CA . ASP A 1 105 ? 4.353 1.925 -19.985 1.00 94.69 105 ASP A CA 1
ATOM 835 C C . ASP A 1 105 ? 4.667 0.449 -19.677 1.00 94.69 105 ASP A C 1
ATOM 837 O O . ASP A 1 105 ? 3.935 -0.461 -20.068 1.00 94.69 105 ASP A O 1
ATOM 841 N N . ASP A 1 106 ? 5.802 0.186 -19.017 1.00 95.81 106 ASP A N 1
ATOM 842 C CA . ASP A 1 10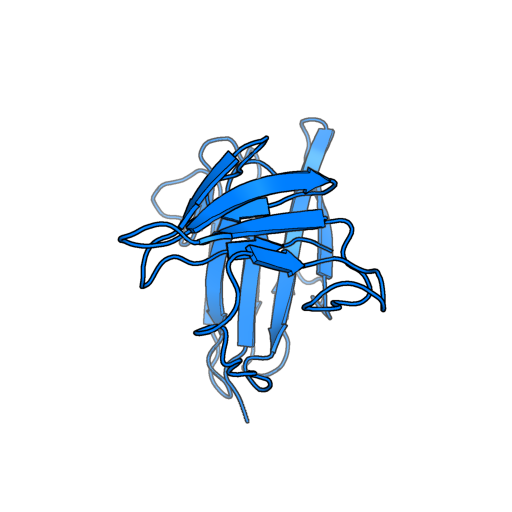6 ? 6.293 -1.185 -18.810 1.00 95.81 106 ASP A CA 1
ATOM 843 C C . ASP A 1 106 ? 5.352 -2.031 -17.935 1.00 95.81 106 ASP A C 1
ATOM 845 O O . ASP A 1 106 ? 5.238 -3.242 -18.144 1.00 95.81 106 ASP A O 1
ATOM 849 N N . ILE A 1 107 ? 4.712 -1.410 -16.940 1.00 95.62 107 ILE A N 1
ATOM 850 C CA . ILE A 1 107 ? 3.729 -2.040 -16.056 1.00 95.62 107 ILE A CA 1
ATOM 851 C C . ILE A 1 107 ? 2.498 -1.138 -15.976 1.00 95.62 107 ILE A C 1
ATOM 853 O O . ILE A 1 107 ? 2.518 -0.092 -15.324 1.00 95.62 107 ILE A O 1
ATOM 857 N N . GLU A 1 108 ? 1.415 -1.585 -16.604 1.00 95.00 108 GLU A N 1
ATOM 858 C CA . GLU A 1 108 ? 0.105 -0.955 -16.493 1.00 95.00 108 GLU A CA 1
ATOM 859 C C . GLU A 1 108 ? -0.619 -1.465 -15.243 1.00 95.00 108 GLU A C 1
ATOM 861 O O . GLU A 1 108 ? -0.808 -2.670 -15.054 1.00 95.00 108 GLU A O 1
ATOM 866 N N . ILE A 1 109 ? -1.047 -0.537 -14.391 1.00 91.88 109 ILE A N 1
ATOM 867 C CA . ILE A 1 109 ? -1.969 -0.814 -13.293 1.00 91.88 109 ILE A CA 1
ATOM 868 C C . ILE A 1 109 ? -3.165 0.112 -13.475 1.00 91.88 109 ILE A C 1
ATOM 870 O O . ILE A 1 109 ? -3.059 1.328 -13.344 1.00 91.88 109 ILE A O 1
ATOM 874 N N . GLU A 1 110 ? -4.323 -0.457 -13.792 1.00 88.81 110 GLU A N 1
ATOM 875 C CA . GLU A 1 110 ? -5.541 0.336 -13.913 1.00 88.81 110 GLU A CA 1
ATOM 876 C C . GLU A 1 110 ? -5.959 0.923 -12.557 1.00 88.81 110 GLU A C 1
ATOM 878 O O . GLU A 1 110 ? -5.792 0.293 -11.511 1.00 88.81 110 GLU A O 1
ATOM 883 N N . LYS A 1 111 ? -6.602 2.097 -12.596 1.00 85.56 111 LYS A N 1
ATOM 884 C CA . LYS A 1 111 ? -7.208 2.765 -11.428 1.00 85.56 111 LYS A CA 1
ATOM 885 C C . LYS A 1 111 ? -6.210 3.182 -10.344 1.00 85.56 111 LYS A C 1
ATOM 887 O O . LYS A 1 111 ? -6.609 3.336 -9.202 1.00 85.56 111 LYS A O 1
ATOM 892 N N . ILE A 1 112 ? -4.948 3.416 -10.697 1.00 90.19 112 ILE A N 1
ATOM 893 C CA . ILE A 1 112 ? -4.032 4.189 -9.851 1.00 90.19 112 ILE A CA 1
ATOM 894 C C . ILE A 1 112 ? -3.784 5.564 -10.459 1.00 90.19 112 ILE A C 1
ATOM 896 O O . ILE A 1 112 ? -3.756 5.720 -11.678 1.00 90.19 112 ILE A O 1
ATOM 900 N N . ASP A 1 113 ? -3.526 6.547 -9.602 1.00 89.56 113 ASP A N 1
ATOM 901 C CA . ASP A 1 113 ? -3.064 7.869 -10.042 1.00 89.56 113 ASP A CA 1
ATOM 902 C C . ASP A 1 113 ? -1.532 7.943 -10.128 1.00 89.56 113 ASP A C 1
ATOM 904 O O . ASP A 1 113 ? -0.965 8.901 -10.666 1.00 89.56 113 ASP A O 1
ATOM 908 N N . ALA A 1 114 ? -0.842 6.955 -9.550 1.00 93.75 114 ALA A N 1
ATOM 909 C CA . ALA A 1 114 ? 0.601 6.982 -9.413 1.00 93.75 114 ALA A CA 1
ATOM 910 C C . ALA A 1 114 ? 1.315 6.759 -10.751 1.00 93.75 114 ALA A C 1
ATOM 912 O O . ALA A 1 114 ? 1.008 5.831 -11.494 1.00 93.75 114 ALA A O 1
ATOM 913 N N . VAL A 1 115 ? 2.311 7.604 -11.016 1.00 95.69 115 VAL A N 1
ATOM 914 C CA . VAL A 1 115 ? 3.241 7.463 -12.141 1.00 95.69 115 VAL A CA 1
ATOM 915 C C . VAL A 1 115 ? 4.642 7.439 -11.555 1.00 95.69 115 VAL A C 1
ATOM 917 O O . VAL A 1 115 ? 5.102 8.449 -11.007 1.00 95.69 115 VAL A O 1
ATOM 920 N N . VAL A 1 116 ? 5.306 6.288 -11.634 1.00 97.38 116 VAL A N 1
ATOM 921 C CA . VAL A 1 116 ? 6.622 6.078 -11.025 1.00 97.38 116 VAL A CA 1
ATOM 922 C C . VAL A 1 116 ? 7.628 5.494 -12.000 1.00 97.38 116 VAL A C 1
ATOM 924 O O . VAL A 1 116 ? 7.298 4.683 -12.863 1.00 97.38 116 VAL A O 1
ATOM 927 N N . PHE A 1 117 ? 8.878 5.904 -11.826 1.00 97.75 117 PHE A N 1
ATOM 928 C CA . PHE A 1 117 ? 10.014 5.449 -12.608 1.00 97.75 117 PHE A CA 1
ATOM 929 C C . PHE A 1 117 ? 10.994 4.763 -11.666 1.00 97.75 117 PHE A C 1
ATOM 931 O O . PHE A 1 117 ? 11.409 5.337 -10.661 1.00 97.75 117 PHE A O 1
ATOM 938 N N . LEU A 1 118 ? 11.376 3.538 -12.001 1.00 97.94 118 LEU A N 1
ATOM 939 C CA . LEU A 1 118 ? 12.439 2.799 -11.338 1.00 97.94 118 LEU A CA 1
ATOM 940 C C . LEU A 1 118 ? 13.645 2.779 -12.266 1.00 97.94 118 LEU A C 1
ATOM 942 O O . LEU A 1 118 ? 13.642 2.067 -13.265 1.00 97.94 118 LEU A O 1
ATOM 946 N N . LEU A 1 119 ? 14.673 3.557 -11.951 1.00 97.88 119 LEU A N 1
ATOM 947 C CA . LEU A 1 119 ? 15.925 3.615 -12.700 1.00 97.88 119 LEU A CA 1
ATOM 948 C C . LEU A 1 119 ? 16.913 2.632 -12.075 1.00 97.88 119 LEU A C 1
ATOM 950 O O . LEU A 1 119 ? 17.191 2.707 -10.879 1.00 97.88 119 LEU A O 1
ATOM 954 N N . ARG A 1 120 ? 17.415 1.679 -12.862 1.00 96.75 120 ARG A N 1
ATOM 955 C CA . ARG A 1 120 ? 18.306 0.626 -12.372 1.00 96.75 120 ARG A CA 1
ATOM 956 C C . ARG A 1 120 ? 19.637 1.216 -11.928 1.00 96.75 120 ARG A C 1
ATOM 958 O O . ARG A 1 120 ? 20.314 1.892 -12.695 1.00 96.75 120 ARG A O 1
ATOM 965 N N . GLU A 1 121 ? 20.040 0.843 -10.724 1.00 95.88 121 GLU A N 1
ATOM 966 C CA . GLU A 1 121 ? 21.320 1.186 -10.119 1.00 95.88 121 GLU A CA 1
ATOM 967 C C . GLU A 1 121 ? 22.080 -0.090 -9.731 1.00 95.88 121 GLU A C 1
ATOM 969 O O . GLU A 1 121 ? 21.535 -1.196 -9.738 1.00 95.88 121 GLU A O 1
ATOM 974 N N . SER A 1 122 ? 23.360 0.046 -9.376 1.00 92.31 122 SER A N 1
ATOM 975 C CA . SER A 1 122 ? 24.231 -1.102 -9.057 1.00 92.31 122 SER A CA 1
ATOM 976 C C . SER A 1 122 ? 23.711 -2.028 -7.941 1.00 92.31 122 SER A C 1
ATOM 978 O O . SER A 1 122 ? 24.046 -3.210 -7.926 1.00 92.31 122 SER A O 1
ATOM 980 N N . ASN A 1 123 ? 22.899 -1.512 -7.014 1.00 92.19 123 ASN A N 1
ATOM 981 C CA . ASN A 1 123 ? 22.406 -2.228 -5.834 1.00 92.19 123 ASN A CA 1
ATOM 982 C C . ASN A 1 123 ? 20.909 -1.992 -5.555 1.00 92.19 123 ASN A C 1
ATOM 984 O O . ASN A 1 123 ? 20.486 -2.024 -4.397 1.00 92.19 123 ASN A O 1
ATOM 988 N N . GLY A 1 124 ? 20.117 -1.725 -6.596 1.00 94.94 124 GLY A N 1
ATOM 989 C CA . GLY A 1 124 ? 18.683 -1.483 -6.461 1.00 94.94 124 GLY A CA 1
ATOM 990 C C . GLY A 1 124 ? 18.135 -0.601 -7.573 1.00 94.94 124 GLY A C 1
ATOM 991 O O . GLY A 1 124 ? 18.592 -0.670 -8.716 1.00 94.94 124 GLY A O 1
ATOM 992 N N . PHE A 1 125 ? 17.168 0.240 -7.221 1.00 97.50 125 PHE A N 1
ATOM 993 C CA . PHE A 1 125 ? 16.582 1.220 -8.126 1.00 97.50 125 PHE A CA 1
ATOM 994 C C . PHE A 1 125 ? 16.506 2.595 -7.469 1.00 97.50 125 PHE A C 1
ATOM 996 O O . PHE A 1 125 ? 16.053 2.725 -6.332 1.00 97.50 125 PHE A O 1
ATOM 1003 N N . SER A 1 126 ? 16.886 3.634 -8.207 1.00 97.81 126 SER A N 1
ATOM 1004 C CA . SER A 1 126 ? 16.421 4.983 -7.897 1.00 97.81 126 SER A CA 1
ATOM 1005 C C . SER A 1 126 ? 14.943 5.070 -8.276 1.00 97.81 126 SER A C 1
ATOM 1007 O O . SER A 1 126 ? 14.567 4.741 -9.399 1.00 97.81 126 SER A O 1
ATOM 1009 N N . LEU A 1 127 ? 14.100 5.465 -7.328 1.00 98.00 127 LEU A N 1
ATOM 1010 C CA . LEU A 1 127 ? 12.675 5.691 -7.540 1.00 98.00 127 LEU A CA 1
ATOM 1011 C C . LEU A 1 127 ? 12.440 7.176 -7.788 1.00 98.00 127 LEU A C 1
ATOM 1013 O O . LEU A 1 127 ? 12.857 7.999 -6.973 1.00 98.00 12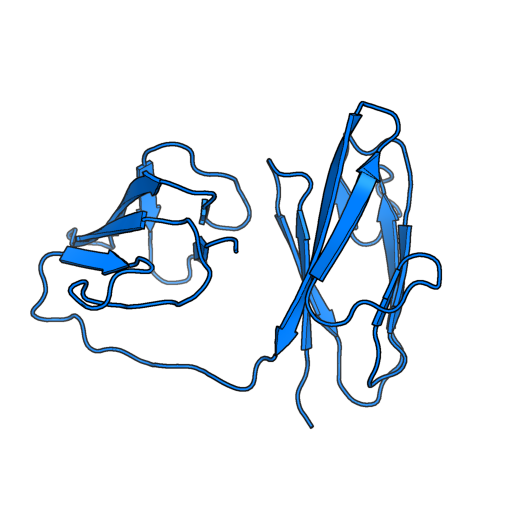7 LEU A O 1
ATOM 1017 N N . GLU A 1 128 ? 11.684 7.505 -8.828 1.00 97.94 128 GLU A N 1
ATOM 1018 C CA . GLU A 1 128 ? 11.116 8.834 -9.047 1.00 97.94 128 GLU A CA 1
ATOM 1019 C C . GLU A 1 128 ? 9.591 8.758 -9.091 1.00 97.94 128 GLU A C 1
ATOM 1021 O O . GLU A 1 128 ? 9.015 7.926 -9.790 1.00 97.94 128 GLU A O 1
ATOM 1026 N N . VAL A 1 129 ? 8.935 9.647 -8.350 1.00 96.94 129 VAL A N 1
ATOM 1027 C CA . VAL A 1 129 ? 7.478 9.786 -8.301 1.00 96.94 129 VAL A CA 1
ATOM 1028 C C . VAL A 1 129 ? 7.105 11.046 -9.067 1.00 96.94 129 VAL A C 1
ATOM 1030 O O . VAL A 1 129 ? 7.439 12.156 -8.650 1.00 96.94 129 VAL A O 1
ATOM 1033 N N . HIS A 1 130 ? 6.419 10.869 -10.192 1.00 95.88 130 HIS A N 1
ATOM 1034 C CA . HIS A 1 130 ? 5.984 11.963 -11.064 1.00 95.88 130 HIS A CA 1
ATOM 1035 C C . HIS A 1 130 ? 4.534 12.365 -10.800 1.00 95.88 130 HIS A C 1
ATOM 1037 O O . HIS A 1 130 ? 4.177 13.526 -10.989 1.00 95.88 130 HIS A O 1
ATOM 1043 N N . ASN A 1 131 ? 3.708 11.429 -10.331 1.00 94.56 131 ASN A N 1
ATOM 1044 C CA . ASN A 1 131 ? 2.336 11.699 -9.917 1.00 94.56 131 ASN A CA 1
ATOM 1045 C C . ASN A 1 131 ? 1.853 10.692 -8.866 1.00 94.56 131 ASN A C 1
ATOM 1047 O O . ASN A 1 131 ? 2.438 9.618 -8.716 1.00 94.56 131 ASN A O 1
ATOM 1051 N N . GLY A 1 132 ? 0.752 11.035 -8.195 1.00 92.25 132 GLY A N 1
ATOM 1052 C CA . GLY A 1 132 ? 0.041 10.172 -7.257 1.00 92.25 132 GLY A CA 1
ATOM 1053 C C . GLY A 1 132 ? 0.767 9.964 -5.931 1.00 92.25 132 GLY A C 1
ATOM 1054 O O . GLY A 1 132 ? 1.747 10.638 -5.604 1.00 92.25 132 GLY A O 1
ATOM 1055 N N . LYS A 1 133 ? 0.232 9.046 -5.126 1.00 92.75 133 LYS A N 1
ATOM 1056 C CA . LYS A 1 133 ? 0.676 8.818 -3.752 1.00 92.75 133 LYS A CA 1
ATOM 1057 C C . LYS A 1 133 ? 1.396 7.487 -3.624 1.00 92.75 133 LYS A C 1
ATOM 1059 O O . LYS A 1 133 ? 0.828 6.436 -3.919 1.00 92.75 133 LYS A O 1
ATOM 1064 N N . VAL A 1 134 ? 2.644 7.558 -3.171 1.00 95.38 134 VAL A N 1
ATOM 1065 C CA . VAL A 1 134 ? 3.562 6.421 -3.134 1.00 95.38 134 VAL A CA 1
ATOM 1066 C C . VAL A 1 134 ? 4.170 6.297 -1.750 1.00 95.38 134 VAL A C 1
ATOM 1068 O O . VAL A 1 134 ? 4.620 7.289 -1.176 1.00 95.38 134 VAL A O 1
ATOM 1071 N N . PHE A 1 135 ? 4.224 5.073 -1.233 1.00 96.06 135 PHE A N 1
ATOM 1072 C CA . PHE A 1 135 ? 4.918 4.764 0.011 1.00 96.06 135 PHE A CA 1
ATOM 1073 C C . PHE A 1 135 ? 6.052 3.780 -0.247 1.00 96.06 135 PHE A C 1
ATOM 1075 O O . PHE A 1 135 ? 5.859 2.776 -0.930 1.00 96.06 135 PHE A O 1
ATOM 1082 N N . LEU A 1 136 ? 7.210 4.043 0.353 1.00 96.12 136 LEU A N 1
ATOM 1083 C CA . LEU A 1 136 ? 8.336 3.117 0.436 1.00 96.12 136 LEU A CA 1
ATOM 1084 C C . LEU A 1 136 ? 8.463 2.667 1.888 1.00 96.12 136 LEU A C 1
ATOM 1086 O O . LEU A 1 136 ? 8.616 3.500 2.781 1.00 96.12 136 LEU A O 1
ATOM 1090 N N . ASN A 1 137 ? 8.358 1.360 2.134 1.00 94.25 137 ASN A N 1
ATOM 1091 C CA . ASN A 1 137 ? 8.359 0.781 3.482 1.00 94.25 137 ASN A CA 1
ATOM 1092 C C . ASN A 1 137 ? 7.389 1.509 4.427 1.00 94.25 137 ASN A C 1
ATOM 1094 O O . ASN A 1 137 ? 7.726 1.873 5.553 1.00 94.25 137 ASN A O 1
ATOM 1098 N N . ALA A 1 138 ? 6.174 1.737 3.923 1.00 91.50 138 ALA A N 1
ATOM 1099 C CA . ALA A 1 138 ? 5.067 2.371 4.635 1.00 91.50 138 ALA A CA 1
ATOM 1100 C C . ALA A 1 138 ? 5.263 3.861 5.009 1.00 91.50 138 ALA A C 1
ATOM 1102 O O . ALA A 1 138 ? 4.444 4.436 5.725 1.00 91.50 138 ALA A O 1
ATOM 1103 N N . SER A 1 139 ? 6.304 4.507 4.475 1.00 90.75 139 SER A N 1
ATOM 1104 C CA . SER A 1 139 ? 6.550 5.950 4.602 1.00 90.75 139 SER A CA 1
ATOM 1105 C C . SER A 1 139 ? 6.288 6.666 3.278 1.00 90.75 139 SER A C 1
ATOM 1107 O O . SER A 1 139 ? 6.738 6.199 2.231 1.00 90.75 139 SER A O 1
ATOM 1109 N N . SER A 1 140 ? 5.570 7.790 3.311 1.00 93.44 140 SER A N 1
ATOM 1110 C CA . SER A 1 140 ? 5.231 8.565 2.109 1.00 93.44 140 SER A CA 1
ATOM 1111 C C . SER A 1 140 ? 6.477 9.132 1.415 1.00 93.44 140 SER A C 1
ATOM 1113 O O . SER A 1 140 ? 7.360 9.710 2.055 1.00 93.44 140 SER A O 1
ATOM 1115 N N . ILE A 1 141 ? 6.543 8.995 0.088 1.00 93.44 141 ILE A N 1
ATOM 1116 C CA . ILE A 1 141 ? 7.611 9.523 -0.767 1.00 93.44 141 ILE A CA 1
ATOM 1117 C C . ILE A 1 141 ? 7.023 10.563 -1.718 1.00 93.44 141 ILE A C 1
ATOM 1119 O O . ILE A 1 141 ? 6.124 10.273 -2.500 1.00 93.44 141 ILE A O 1
ATOM 1123 N N . LYS A 1 142 ? 7.564 11.788 -1.677 1.00 87.25 142 LYS A N 1
ATOM 1124 C CA . LYS A 1 142 ? 7.029 12.920 -2.459 1.00 87.25 142 LYS A 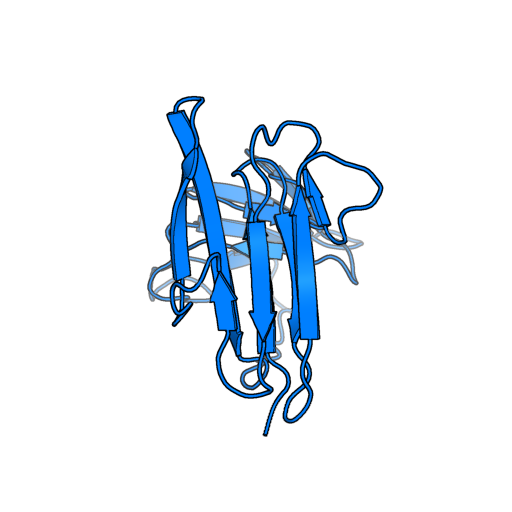CA 1
ATOM 1125 C C . LYS A 1 142 ? 7.664 13.110 -3.834 1.00 87.25 142 LYS A C 1
ATOM 1127 O O . LYS A 1 142 ? 7.040 13.718 -4.692 1.00 87.25 142 LYS A O 1
ATOM 1132 N N . LYS A 1 143 ? 8.921 12.697 -4.021 1.00 91.06 143 LYS A N 1
ATOM 1133 C CA . LYS A 1 143 ? 9.667 12.955 -5.268 1.00 91.06 143 LYS A CA 1
ATOM 1134 C C . LYS A 1 143 ? 10.582 11.814 -5.655 1.00 91.06 143 LYS A C 1
ATOM 1136 O O . LYS A 1 143 ? 10.536 11.366 -6.790 1.00 91.06 143 LYS A O 1
ATOM 1141 N N . SER A 1 144 ? 11.421 11.365 -4.730 1.00 95.88 144 SER A N 1
ATOM 1142 C CA . SER A 1 144 ? 12.363 10.295 -5.014 1.00 95.88 144 SER A CA 1
ATOM 1143 C C . SER A 1 144 ? 12.694 9.469 -3.784 1.00 95.88 144 SER A C 1
ATOM 1145 O O . SER A 1 144 ? 12.521 9.910 -2.646 1.00 95.88 144 SER A O 1
ATOM 1147 N N . GLY A 1 145 ? 13.160 8.253 -4.036 1.00 95.50 145 GLY A N 1
ATOM 1148 C CA . GLY A 1 145 ? 13.604 7.302 -3.030 1.00 95.50 145 GLY A CA 1
ATOM 1149 C C . GLY A 1 145 ? 14.622 6.335 -3.620 1.00 95.50 145 GLY A C 1
ATOM 1150 O O . GLY A 1 145 ? 14.989 6.433 -4.788 1.00 95.50 145 GLY A O 1
ATOM 1151 N N . PHE A 1 146 ? 15.075 5.389 -2.808 1.00 97.06 146 PHE A N 1
ATOM 1152 C CA . PHE A 1 146 ? 15.945 4.317 -3.267 1.00 97.06 146 PHE A CA 1
ATOM 1153 C C . PHE A 1 146 ? 15.375 2.987 -2.802 1.00 97.06 146 PHE A C 1
ATOM 1155 O O . PHE A 1 146 ? 15.132 2.814 -1.611 1.00 97.06 146 PHE A O 1
ATOM 1162 N N . VAL A 1 147 ? 15.158 2.078 -3.744 1.00 97.25 147 VAL A N 1
ATOM 1163 C CA . VAL A 1 147 ? 14.485 0.799 -3.534 1.00 97.25 147 VAL A CA 1
ATOM 1164 C C . VAL A 1 147 ? 15.527 -0.303 -3.568 1.00 97.25 147 VAL A C 1
ATOM 1166 O O . VAL A 1 147 ? 16.234 -0.476 -4.564 1.00 97.25 147 VAL A O 1
ATOM 1169 N N . LYS A 1 148 ? 15.617 -1.048 -2.475 1.00 96.38 148 LYS A N 1
ATOM 1170 C CA . LYS A 1 148 ? 16.480 -2.216 -2.322 1.00 96.38 148 LYS A CA 1
ATOM 1171 C C . LYS A 1 148 ? 15.669 -3.498 -2.368 1.00 96.38 148 LYS A C 1
ATOM 1173 O O . LYS A 1 148 ? 14.445 -3.508 -2.272 1.00 96.38 148 LYS A O 1
ATOM 1178 N N . GLU A 1 149 ? 16.387 -4.603 -2.498 1.00 93.56 149 GLU A N 1
ATOM 1179 C CA . GLU A 1 149 ? 15.803 -5.923 -2.310 1.00 93.56 149 GLU A CA 1
ATOM 1180 C C . GLU A 1 149 ? 15.105 -6.016 -0.943 1.00 93.56 149 GLU A C 1
ATOM 1182 O O . GLU A 1 149 ? 15.666 -5.625 0.082 1.00 93.56 149 GLU A O 1
ATOM 1187 N N . GLY A 1 150 ? 13.871 -6.521 -0.948 1.00 94.00 150 GLY A N 1
ATOM 1188 C CA . GLY A 1 150 ? 13.028 -6.648 0.243 1.00 94.00 150 GLY A CA 1
ATOM 1189 C C . GLY A 1 150 ? 12.184 -5.414 0.574 1.00 94.00 150 GLY A C 1
ATOM 1190 O O . GLY A 1 150 ? 11.239 -5.542 1.355 1.00 94.00 150 GLY A O 1
ATOM 1191 N N . ASP A 1 151 ? 12.461 -4.255 -0.032 1.00 96.06 151 ASP A N 1
ATOM 1192 C CA . ASP A 1 151 ? 11.632 -3.067 0.155 1.00 96.06 151 ASP A CA 1
ATOM 1193 C C . ASP A 1 151 ? 10.248 -3.242 -0.479 1.00 96.06 151 ASP A C 1
ATOM 1195 O O . ASP A 1 151 ? 10.066 -3.932 -1.486 1.00 96.06 151 ASP A O 1
ATOM 1199 N N . GLN A 1 152 ? 9.257 -2.578 0.111 1.00 94.75 152 GLN A N 1
ATOM 1200 C CA . GLN A 1 152 ? 7.878 -2.602 -0.362 1.00 94.75 152 GLN A CA 1
ATOM 1201 C C . GLN A 1 152 ? 7.461 -1.227 -0.861 1.00 94.75 152 GLN A C 1
ATOM 1203 O O . GLN A 1 152 ? 7.513 -0.241 -0.121 1.00 94.75 152 GLN A O 1
ATOM 1208 N N . LEU A 1 153 ? 7.006 -1.194 -2.111 1.00 95.00 153 LEU A N 1
ATOM 1209 C CA . LEU A 1 153 ? 6.367 -0.037 -2.718 1.00 95.00 153 LEU A CA 1
ATOM 1210 C C . LEU A 1 153 ? 4.854 -0.207 -2.686 1.00 95.00 153 LEU A C 1
ATOM 1212 O O . LEU A 1 153 ? 4.331 -1.244 -3.088 1.00 95.00 153 LEU A O 1
ATOM 1216 N N . PHE A 1 154 ? 4.161 0.834 -2.243 1.00 94.19 154 PHE A N 1
ATOM 1217 C CA . PHE A 1 154 ? 2.708 0.916 -2.285 1.00 94.19 154 PHE A CA 1
ATOM 1218 C C . PHE A 1 154 ? 2.321 2.087 -3.183 1.00 94.19 154 PHE A C 1
ATOM 1220 O O . PHE A 1 154 ? 2.708 3.223 -2.908 1.00 94.19 154 PHE A O 1
ATOM 12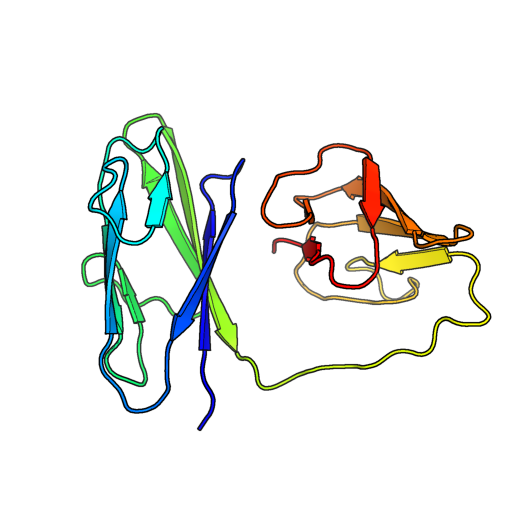27 N N . LEU A 1 155 ? 1.567 1.803 -4.243 1.00 93.38 155 LEU A N 1
ATOM 1228 C CA . LEU A 1 155 ? 0.992 2.789 -5.157 1.00 93.38 155 LEU A CA 1
ATOM 1229 C C . LEU A 1 155 ? -0.500 2.886 -4.830 1.00 93.38 155 LEU A C 1
ATOM 1231 O O . LEU A 1 155 ? -1.186 1.869 -4.883 1.00 93.38 155 LEU A O 1
ATOM 1235 N N . MET A 1 156 ? -0.983 4.056 -4.410 1.00 86.94 156 MET A N 1
ATOM 1236 C CA . MET A 1 156 ? -2.386 4.209 -3.996 1.00 86.94 156 MET A CA 1
ATOM 1237 C C . MET A 1 156 ? -3.313 4.531 -5.176 1.00 86.94 156 MET A C 1
ATOM 1239 O O . MET A 1 156 ? -2.929 5.303 -6.062 1.00 86.94 156 MET A O 1
ATOM 1243 N N . GLY A 1 157 ? -4.527 3.966 -5.123 1.00 75.25 157 GLY A N 1
ATOM 1244 C CA . GLY A 1 157 ? -5.651 4.152 -6.051 1.00 75.25 157 GLY A CA 1
ATOM 1245 C C . GLY A 1 157 ? -6.646 2.987 -6.041 1.00 75.25 157 GLY A C 1
ATOM 1246 O O . GLY A 1 157 ? -6.260 1.863 -5.636 1.00 75.25 157 GLY A O 1
#